Protein AF-A0A6V8P9N1-F1 (afdb_monomer_lite)

Foldseek 3Di:
DDPPPPPPPPPPDDPVVVVVLVVLVVPQDQADKDFLVRLCVSLVHPSVVSVVCVVVVVFDWDDDPPTIIHGSNRSVVSSVVVVVVVVVVVVVVVVVVVVVVVVVVVVVVVVVVVVVVVVVVVCVVVVNDDDDPPVRVVVVVVVVVVVVVVVVD

Secondary structure (DSSP, 8-state):
-------------HHHHHHHHHHHHHH--TT-EE-HHHHHHHHT--HHHHHHHHHTT-S--EEETTEEEEEHHHHHHHHHHHHHHHHHHHHHHHHHHHHHHHHHHHHHHHHHHHHHHHHHHHHHHTTTPPPPPHHHHHHHHHHHHHHHHHTT-

Sequence (153 aa):
MFIAFNCNLWYCSNEEEVQMSKIIAHEINPNAYYTTEEAAELLKIPVRTFQLMIARKEVKGVKMGRRWRFLGWDLLDLAGRNKRKRRATLEAWTDRAKQKQETDKSLRASIVERCREIQAAILAERSGRLLPDSGELLNQLREGRDDELSNMH

InterPro domains:
  IPR010093 SinI-like, DNA-binding domain [TIGR01764] (33-70)
  IPR041657 Helix-turn-helix domain, group 17 [PF12728] (33-79)

pLDDT: mean 80.51, std 18.02, range [33.56, 96.62]

Radius of gyration: 34.98 Å; chains: 1; bounding box: 78×40×88 Å

Organism: NCBI:txid2754717

Structure (mmCIF, N/CA/C/O backbone):
data_AF-A0A6V8P9N1-F1
#
_entry.id   AF-A0A6V8P9N1-F1
#
loop_
_atom_site.group_PDB
_atom_site.id
_atom_site.type_symbol
_atom_site.label_atom_id
_atom_site.label_alt_id
_atom_site.label_comp_id
_atom_site.label_asym_id
_atom_site.label_entity_id
_atom_site.label_seq_id
_atom_site.pdbx_PDB_ins_code
_atom_site.Cartn_x
_atom_site.Cartn_y
_atom_site.Cartn_z
_atom_site.occupancy
_atom_site.B_iso_or_equiv
_atom_site.auth_seq_id
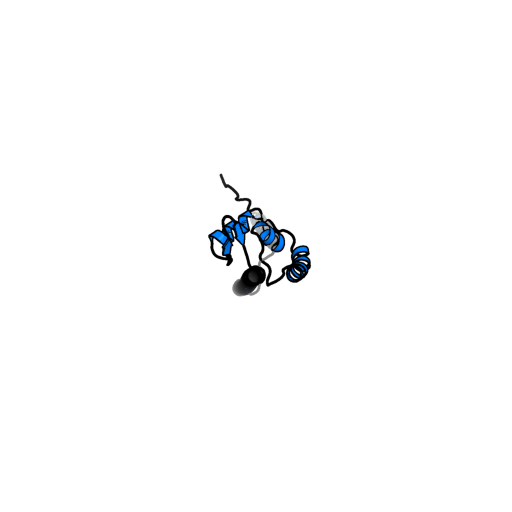_atom_site.auth_comp_id
_atom_site.auth_asym_id
_atom_site.auth_atom_id
_atom_site.pdbx_PDB_model_num
ATOM 1 N N . MET A 1 1 ? 18.494 27.268 -6.455 1.00 36.50 1 MET A N 1
ATOM 2 C CA . MET A 1 1 ? 18.239 26.846 -5.061 1.00 36.50 1 MET A CA 1
ATOM 3 C C . MET A 1 1 ? 17.167 25.760 -5.100 1.00 36.50 1 MET A C 1
ATOM 5 O O . MET A 1 1 ? 15.987 26.072 -5.113 1.00 36.50 1 MET A O 1
ATOM 9 N N . PHE A 1 2 ? 17.571 24.498 -5.275 1.00 33.56 2 PHE A N 1
ATOM 10 C CA . PHE A 1 2 ? 16.651 23.359 -5.359 1.00 33.56 2 PHE A CA 1
ATOM 11 C C . PHE A 1 2 ? 16.510 22.748 -3.966 1.00 33.56 2 PHE A C 1
ATOM 13 O O . PHE A 1 2 ? 17.460 22.171 -3.443 1.00 33.56 2 PHE A O 1
ATOM 20 N N . ILE A 1 3 ? 15.337 22.903 -3.356 1.00 37.41 3 ILE A N 1
ATOM 21 C CA . ILE A 1 3 ? 14.994 22.197 -2.123 1.00 37.41 3 ILE A CA 1
ATOM 22 C C . ILE A 1 3 ? 14.614 20.776 -2.534 1.00 37.41 3 ILE A C 1
ATOM 24 O O . ILE A 1 3 ? 13.498 20.516 -2.982 1.00 37.41 3 ILE A O 1
ATOM 28 N N . ALA A 1 4 ? 15.576 19.862 -2.422 1.00 35.47 4 ALA A N 1
ATOM 29 C CA . ALA A 1 4 ? 15.306 18.437 -2.435 1.00 35.47 4 ALA A CA 1
ATOM 30 C C . ALA A 1 4 ? 14.462 18.113 -1.195 1.00 35.47 4 ALA A C 1
ATOM 32 O O . ALA A 1 4 ? 14.963 18.093 -0.070 1.00 35.47 4 ALA A O 1
ATOM 33 N N . PHE A 1 5 ? 13.161 17.897 -1.398 1.00 36.91 5 PHE A N 1
ATOM 34 C CA . PHE A 1 5 ? 12.302 17.265 -0.406 1.00 36.91 5 PHE A CA 1
ATOM 35 C C . PHE A 1 5 ? 12.796 15.832 -0.223 1.00 36.91 5 PHE A C 1
ATOM 37 O O . PHE A 1 5 ? 12.444 14.924 -0.975 1.00 36.91 5 PHE A O 1
ATOM 44 N N . ASN A 1 6 ? 13.660 15.662 0.774 1.00 35.12 6 ASN A N 1
ATOM 45 C CA . ASN A 1 6 ? 14.079 14.377 1.297 1.00 35.12 6 ASN A CA 1
ATOM 46 C C . ASN A 1 6 ? 12.841 13.745 1.947 1.00 35.12 6 ASN A C 1
ATOM 48 O O . ASN A 1 6 ? 12.522 13.969 3.115 1.00 35.12 6 ASN A O 1
ATOM 52 N N . CYS A 1 7 ? 12.052 13.064 1.120 1.00 34.31 7 CYS A N 1
ATOM 53 C CA . CYS A 1 7 ? 10.911 12.292 1.555 1.00 34.31 7 CYS A CA 1
ATOM 54 C C . CYS A 1 7 ? 11.485 11.127 2.357 1.00 34.31 7 CYS A C 1
ATOM 56 O O . CYS A 1 7 ? 12.023 10.183 1.780 1.00 34.31 7 CYS A O 1
ATOM 58 N N . ASN A 1 8 ? 11.433 11.247 3.686 1.00 34.12 8 ASN A N 1
ATOM 59 C CA . ASN A 1 8 ? 11.725 10.167 4.616 1.00 34.12 8 ASN A CA 1
ATOM 60 C C . ASN A 1 8 ? 10.764 9.016 4.327 1.00 34.12 8 ASN A C 1
ATOM 62 O O . ASN A 1 8 ? 9.657 8.921 4.858 1.00 34.12 8 ASN A O 1
ATOM 66 N N . LEU A 1 9 ? 11.237 8.159 3.434 1.00 38.53 9 LEU A N 1
ATOM 67 C CA . LEU A 1 9 ? 10.789 6.819 3.162 1.00 38.53 9 LEU A CA 1
ATOM 68 C C . LEU A 1 9 ? 11.044 6.017 4.445 1.00 38.53 9 LEU A C 1
ATOM 70 O O . LEU A 1 9 ? 12.067 5.358 4.605 1.00 38.53 9 LEU A O 1
ATOM 74 N N . TRP A 1 10 ? 10.132 6.134 5.407 1.00 38.50 10 TRP A N 1
ATOM 75 C CA . TRP A 1 10 ? 10.069 5.264 6.577 1.00 38.50 10 TRP A CA 1
ATOM 76 C C . TRP A 1 10 ? 9.583 3.884 6.103 1.00 38.50 10 TRP A C 1
ATOM 78 O O . TRP A 1 10 ? 8.430 3.498 6.279 1.00 38.50 10 TRP A O 1
ATOM 88 N N . TYR A 1 11 ? 10.469 3.163 5.411 1.00 42.50 11 TYR A N 1
ATOM 89 C CA . TYR A 1 11 ? 10.403 1.714 5.274 1.00 42.50 11 TYR A CA 1
ATOM 90 C C . TYR A 1 11 ? 10.745 1.133 6.650 1.00 42.50 11 TYR A C 1
ATOM 92 O O . TYR A 1 11 ? 11.904 0.874 6.960 1.00 42.50 11 TYR A O 1
ATOM 100 N N . CYS A 1 12 ? 9.736 0.967 7.504 1.00 38.00 12 CYS A N 1
ATOM 101 C CA . CYS A 1 12 ? 9.829 -0.014 8.577 1.00 38.00 12 CYS A CA 1
ATOM 102 C C . CYS A 1 12 ? 9.615 -1.398 7.954 1.00 38.00 12 CYS A C 1
ATOM 104 O O . CYS A 1 12 ? 8.623 -1.644 7.271 1.00 38.00 12 CYS A O 1
ATOM 106 N N . SER A 1 13 ? 10.612 -2.253 8.139 1.00 43.72 13 SER A N 1
ATOM 107 C CA . SER A 1 13 ? 10.776 -3.605 7.614 1.00 43.72 13 SER A CA 1
ATOM 108 C C . SER A 1 13 ? 9.518 -4.485 7.708 1.00 43.72 13 SER A C 1
ATOM 110 O O . SER A 1 13 ? 8.899 -4.617 8.760 1.00 43.72 13 SER A O 1
ATOM 112 N N . ASN A 1 14 ? 9.174 -5.130 6.588 1.00 57.47 14 ASN A N 1
ATOM 113 C CA . ASN A 1 14 ? 7.922 -5.864 6.353 1.00 57.47 14 ASN A CA 1
ATOM 114 C C . ASN A 1 14 ? 7.820 -7.260 7.008 1.00 57.47 14 ASN A C 1
ATOM 116 O O . ASN A 1 14 ? 6.753 -7.868 6.942 1.00 57.47 14 ASN A O 1
ATOM 120 N N . GLU A 1 15 ? 8.874 -7.809 7.612 1.00 49.50 15 GLU A N 1
ATOM 121 C CA . GLU A 1 15 ? 8.851 -9.213 8.071 1.00 49.50 15 GLU A CA 1
ATOM 122 C C . GLU A 1 15 ? 8.306 -9.384 9.499 1.00 49.50 15 GLU A C 1
ATOM 124 O O . GLU A 1 15 ? 7.614 -10.364 9.783 1.00 49.50 15 GLU A O 1
ATOM 129 N N . GLU A 1 16 ? 8.484 -8.390 10.372 1.00 48.91 16 GLU A N 1
ATOM 130 C CA . GLU A 1 16 ? 7.944 -8.424 11.738 1.00 48.91 16 GLU A CA 1
ATOM 131 C C . GLU A 1 16 ? 6.437 -8.079 11.794 1.00 48.91 16 GLU A C 1
ATOM 133 O O . GLU A 1 16 ? 5.703 -8.601 12.637 1.00 48.91 16 GLU A O 1
ATOM 138 N N . GLU A 1 17 ? 5.913 -7.284 10.847 1.00 51.00 17 GLU A N 1
ATOM 139 C CA . GLU A 1 17 ? 4.480 -6.931 10.790 1.00 51.00 17 GLU A CA 1
ATOM 140 C C . GLU A 1 17 ? 3.572 -8.149 10.527 1.00 51.00 17 GLU A C 1
ATOM 142 O O . GLU A 1 17 ? 2.456 -8.230 11.055 1.00 51.00 17 GLU A O 1
ATOM 147 N N . VAL A 1 18 ? 4.032 -9.119 9.727 1.00 52.47 18 VAL A N 1
ATOM 148 C CA . VAL A 1 18 ? 3.215 -10.276 9.322 1.00 52.47 18 VAL A CA 1
ATOM 149 C C . VAL A 1 18 ? 3.009 -11.239 10.493 1.00 52.47 18 VAL A C 1
ATOM 151 O O . VAL A 1 18 ? 1.873 -11.663 10.735 1.00 52.47 18 VAL A O 1
ATOM 154 N N . GLN A 1 19 ? 4.067 -11.511 11.264 1.00 45.84 19 GLN A N 1
ATOM 155 C CA . GLN A 1 19 ? 4.030 -12.350 12.469 1.00 45.84 19 GLN A CA 1
ATOM 156 C C . GLN A 1 19 ? 3.199 -11.691 13.585 1.00 45.84 19 GLN A C 1
ATOM 158 O O . GLN A 1 19 ? 2.309 -12.328 14.154 1.00 45.84 19 GLN A O 1
ATOM 163 N N . MET A 1 20 ? 3.366 -10.384 13.825 1.00 43.16 20 MET A N 1
ATOM 164 C CA . MET A 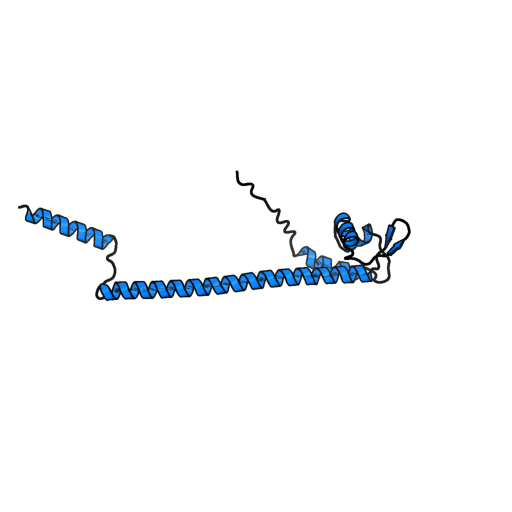1 20 ? 2.579 -9.670 14.839 1.00 43.16 20 MET A CA 1
ATOM 165 C C . MET A 1 20 ? 1.087 -9.549 14.494 1.00 43.16 20 MET A C 1
ATOM 167 O O . MET A 1 20 ? 0.252 -9.562 15.396 1.00 43.16 20 MET A O 1
ATOM 171 N N . SER A 1 21 ? 0.715 -9.471 13.212 1.00 47.03 21 SER A N 1
ATOM 172 C CA . SER A 1 21 ? -0.695 -9.345 12.808 1.00 47.03 21 SER A CA 1
ATOM 173 C C . SER A 1 21 ? -1.545 -10.592 13.078 1.00 47.03 21 SER A C 1
ATOM 175 O O . SER A 1 21 ? -2.775 -10.496 13.109 1.00 47.03 21 SER A O 1
ATOM 177 N N . LYS A 1 22 ? -0.899 -11.751 13.260 1.00 47.00 22 LYS A N 1
ATOM 178 C CA . LYS A 1 22 ? -1.551 -13.019 13.609 1.00 47.00 22 LYS A CA 1
ATOM 179 C C . LYS A 1 22 ? -1.831 -13.113 15.114 1.00 47.00 22 LYS A C 1
ATOM 181 O O . LYS A 1 22 ? -2.833 -13.705 15.498 1.00 47.00 22 LYS A O 1
ATOM 186 N N . ILE A 1 23 ? -0.998 -12.463 15.930 1.00 49.84 23 ILE A N 1
ATOM 187 C CA . ILE A 1 23 ? -1.118 -12.407 17.396 1.00 49.84 23 ILE A CA 1
ATOM 188 C C . ILE A 1 23 ? -2.227 -11.419 17.814 1.00 49.84 23 ILE A C 1
ATOM 190 O O . ILE A 1 23 ? -3.070 -11.761 18.634 1.00 49.84 23 ILE A O 1
ATOM 194 N N . ILE A 1 24 ? -2.326 -10.252 17.159 1.00 53.06 24 ILE A N 1
ATOM 195 C CA . ILE A 1 24 ? -3.301 -9.188 17.501 1.00 53.06 24 ILE A CA 1
ATOM 196 C C . ILE A 1 24 ? -4.765 -9.657 17.395 1.00 53.06 24 ILE A C 1
ATOM 198 O O . ILE A 1 24 ? -5.614 -9.253 18.186 1.00 53.06 24 ILE A O 1
ATOM 202 N N . ALA A 1 25 ? -5.085 -10.527 16.433 1.00 53.25 25 ALA A N 1
ATOM 203 C CA . ALA A 1 25 ? -6.454 -11.015 16.250 1.00 53.25 25 ALA A CA 1
ATOM 204 C C . ALA A 1 25 ? -6.908 -11.998 17.346 1.00 53.25 25 ALA A C 1
ATOM 206 O O . ALA A 1 25 ? -8.108 -12.196 17.501 1.00 53.25 25 ALA A O 1
ATOM 207 N N . HIS A 1 26 ? -5.977 -12.616 18.084 1.00 55.97 26 HIS A N 1
ATOM 208 C CA . HIS A 1 26 ? -6.304 -13.514 19.198 1.00 55.97 26 HIS A CA 1
ATOM 209 C C . HIS A 1 26 ? -6.508 -12.780 20.530 1.00 55.97 26 HIS A C 1
ATOM 211 O O . HIS A 1 26 ? -7.071 -13.361 21.452 1.00 55.97 26 HIS A O 1
ATOM 217 N N . GLU A 1 27 ? -6.083 -11.520 20.635 1.00 77.19 27 GLU A N 1
ATOM 218 C CA . GLU A 1 27 ? -6.083 -10.774 21.902 1.00 77.19 27 GLU A CA 1
ATOM 219 C C . GLU A 1 27 ? -7.283 -9.821 22.045 1.00 77.19 27 GLU A C 1
ATOM 221 O O . GLU A 1 27 ? -7.706 -9.494 23.155 1.00 77.19 27 GLU A O 1
ATOM 226 N N . ILE A 1 28 ? -7.887 -9.402 20.925 1.00 85.25 28 ILE A N 1
ATOM 227 C CA . ILE A 1 28 ? -9.063 -8.522 20.936 1.00 85.25 28 ILE A CA 1
ATOM 228 C C . ILE A 1 28 ? -10.328 -9.355 21.164 1.00 85.25 28 ILE A C 1
ATOM 230 O O . ILE A 1 28 ? -10.762 -10.112 20.295 1.00 85.25 28 ILE A O 1
ATOM 234 N N . ASN A 1 29 ? -10.975 -9.153 22.309 1.00 91.31 29 ASN A N 1
ATOM 235 C CA . ASN A 1 29 ? -12.288 -9.715 22.584 1.00 91.31 29 ASN A CA 1
ATOM 236 C C . ASN A 1 29 ? -13.361 -8.924 21.806 1.00 91.31 29 ASN A C 1
ATOM 238 O O . ASN A 1 29 ? -13.517 -7.721 22.038 1.00 91.31 29 ASN A O 1
ATOM 242 N N . PRO A 1 30 ? -14.134 -9.567 20.911 1.00 90.94 30 PRO A N 1
ATOM 243 C CA . PRO A 1 30 ? -15.094 -8.881 20.044 1.00 90.94 30 PRO A CA 1
ATOM 244 C C . PRO A 1 30 ? -16.182 -8.111 20.803 1.00 90.94 30 PRO A C 1
ATOM 246 O O . PRO A 1 30 ? -16.643 -7.078 20.318 1.00 90.94 30 PRO A O 1
ATOM 249 N N . ASN A 1 31 ? -16.572 -8.593 21.985 1.00 94.25 31 ASN A N 1
ATOM 250 C CA . ASN A 1 31 ? -17.694 -8.054 22.759 1.00 94.25 31 ASN A CA 1
ATOM 251 C C . ASN A 1 31 ? -17.252 -7.121 23.895 1.00 94.25 31 ASN A C 1
ATOM 253 O O . ASN A 1 31 ? -18.087 -6.644 24.663 1.00 94.25 31 ASN A O 1
ATOM 257 N N . ALA A 1 32 ? -15.950 -6.868 24.025 1.00 94.75 32 ALA A N 1
ATOM 258 C CA . ALA A 1 32 ? -15.416 -5.950 25.019 1.00 94.75 32 ALA A CA 1
ATOM 259 C C . ALA A 1 32 ? -15.362 -4.511 24.485 1.00 94.75 32 ALA A C 1
ATOM 261 O O . ALA A 1 32 ? -15.259 -4.272 23.277 1.00 94.75 32 ALA A O 1
ATOM 262 N N . TYR A 1 33 ? -15.417 -3.553 25.413 1.00 95.44 33 TYR A N 1
ATOM 263 C CA . TYR A 1 33 ? -15.243 -2.134 25.124 1.00 95.44 33 TYR A CA 1
ATOM 264 C C . TYR A 1 33 ? -13.855 -1.660 25.527 1.00 95.44 33 TYR A C 1
ATOM 266 O O . TYR A 1 33 ? -13.462 -1.802 26.683 1.00 95.44 33 TYR A O 1
ATOM 274 N N . TYR A 1 34 ? -13.185 -0.993 24.597 1.00 95.44 34 TYR A N 1
ATOM 275 C CA . TYR A 1 34 ? -11.827 -0.490 24.763 1.00 95.44 34 TYR A CA 1
ATOM 276 C C . TYR A 1 34 ? -11.794 1.035 24.844 1.00 95.44 34 TYR A C 1
ATOM 278 O O . TYR A 1 34 ? -12.636 1.720 24.250 1.00 95.44 34 TYR A O 1
ATOM 286 N N . THR A 1 35 ? -10.843 1.581 25.603 1.00 96.12 35 THR A N 1
ATOM 287 C CA . THR A 1 35 ? -10.514 3.016 25.578 1.00 96.12 35 THR A CA 1
ATOM 288 C C . THR A 1 35 ? -9.805 3.408 24.280 1.00 96.12 35 THR A C 1
ATOM 290 O O . THR A 1 35 ? -9.418 2.564 23.476 1.00 96.12 35 THR A O 1
ATOM 293 N N . THR A 1 36 ? -9.634 4.713 24.061 1.00 95.25 36 THR A N 1
ATOM 294 C CA . THR A 1 36 ? -8.852 5.241 22.932 1.00 95.25 36 THR A CA 1
ATOM 295 C C . THR A 1 36 ? -7.405 4.754 22.985 1.00 95.25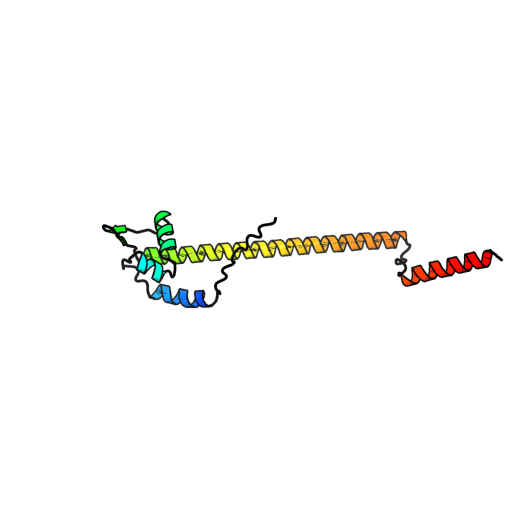 36 THR A C 1
ATOM 297 O O . THR A 1 36 ? -6.821 4.439 21.953 1.00 95.25 36 THR A O 1
ATOM 300 N N . GLU A 1 37 ? -6.835 4.713 24.187 1.00 93.06 37 GLU A N 1
ATOM 301 C CA . GLU A 1 37 ? -5.457 4.324 24.454 1.00 93.06 37 GLU A CA 1
ATOM 302 C C . GLU A 1 37 ? -5.267 2.820 24.224 1.00 93.06 37 GLU A C 1
ATOM 304 O O . GLU A 1 37 ? -4.408 2.434 23.436 1.00 93.06 37 GLU A O 1
ATOM 309 N N . GLU A 1 38 ? -6.143 1.992 24.803 1.00 92.81 38 GLU A N 1
ATOM 310 C CA . GLU A 1 38 ? -6.143 0.535 24.603 1.00 92.81 38 GLU A CA 1
ATOM 311 C C . GLU A 1 38 ? -6.352 0.171 23.129 1.00 92.81 38 GLU A C 1
ATOM 313 O O . GLU A 1 38 ? -5.641 -0.663 22.579 1.00 92.81 38 GLU A O 1
ATOM 318 N N . ALA A 1 39 ? -7.306 0.817 22.451 1.00 93.19 39 ALA A N 1
ATOM 319 C CA . ALA A 1 39 ? -7.563 0.560 21.037 1.00 93.19 39 ALA A CA 1
ATOM 320 C C . ALA A 1 39 ? -6.355 0.915 20.154 1.00 93.19 39 ALA A C 1
ATOM 322 O O . ALA A 1 39 ? -6.059 0.203 19.193 1.00 93.19 39 ALA A O 1
ATOM 323 N N . ALA A 1 40 ? -5.650 2.003 20.475 1.00 91.94 40 ALA A N 1
ATOM 324 C CA . ALA A 1 40 ? -4.442 2.408 19.766 1.00 91.94 40 ALA A CA 1
ATOM 325 C C . ALA A 1 40 ? -3.299 1.403 19.976 1.00 91.94 40 ALA A C 1
ATOM 327 O O . ALA A 1 40 ? -2.622 1.038 19.013 1.00 91.94 40 ALA A O 1
ATOM 328 N N . GLU A 1 41 ? -3.131 0.913 21.205 1.00 90.56 41 GLU A N 1
ATOM 329 C CA . GLU A 1 41 ? -2.144 -0.108 21.555 1.00 90.56 41 GLU A CA 1
ATOM 330 C C . GLU A 1 41 ? -2.427 -1.443 20.851 1.00 90.56 41 GLU A C 1
ATOM 332 O O . GLU A 1 41 ? -1.546 -1.982 20.179 1.00 90.56 41 GLU A O 1
ATOM 337 N N . LEU A 1 42 ? -3.679 -1.914 20.885 1.00 90.25 42 LEU A N 1
ATOM 338 C CA . LEU A 1 42 ? -4.115 -3.142 20.207 1.00 90.25 42 LEU A CA 1
ATOM 339 C C . LEU A 1 42 ? -3.888 -3.079 18.693 1.00 90.25 42 LEU A C 1
ATOM 341 O O . LEU A 1 42 ? -3.449 -4.049 18.077 1.00 90.25 42 LEU A O 1
ATOM 345 N N . LEU A 1 43 ? -4.157 -1.926 18.075 1.00 87.62 43 LEU A N 1
ATOM 346 C CA . LEU A 1 43 ? -3.928 -1.720 16.644 1.00 87.62 43 LEU A CA 1
ATOM 347 C C . LEU A 1 43 ? -2.466 -1.401 16.302 1.00 87.62 43 LEU A C 1
ATOM 349 O O . LEU A 1 43 ? -2.128 -1.376 15.118 1.00 87.62 43 LEU A O 1
ATOM 353 N N . LYS A 1 44 ? -1.609 -1.169 17.307 1.00 88.31 44 LYS A N 1
ATOM 354 C CA . LYS A 1 44 ? -0.212 -0.718 17.169 1.00 88.31 44 LYS A CA 1
ATOM 355 C C . LYS A 1 44 ? -0.083 0.573 16.363 1.00 88.31 44 LYS A C 1
ATOM 357 O O . LYS A 1 44 ? 0.808 0.733 15.531 1.00 88.31 44 LYS A O 1
ATOM 362 N N . ILE A 1 45 ? -1.002 1.502 16.598 1.00 89.38 45 ILE A N 1
ATOM 363 C CA . ILE A 1 45 ? -1.054 2.805 15.935 1.00 89.38 45 ILE A CA 1
ATOM 364 C C . ILE A 1 45 ? -0.833 3.892 16.995 1.00 89.38 45 ILE A C 1
ATOM 366 O O . ILE A 1 45 ? -1.344 3.772 18.106 1.00 89.38 45 ILE A O 1
ATOM 370 N N . PRO A 1 46 ? -0.136 4.999 16.683 1.00 90.38 46 PRO A N 1
ATOM 371 C CA . PRO A 1 46 ? -0.044 6.125 17.604 1.00 90.38 46 PRO A CA 1
ATOM 372 C C . PRO A 1 46 ? -1.428 6.662 17.999 1.00 90.38 46 PRO A C 1
ATOM 374 O O . PRO A 1 46 ? -2.280 6.889 17.136 1.00 90.38 46 PRO A O 1
ATOM 377 N N . VAL A 1 47 ? -1.627 6.966 19.285 1.00 91.88 47 VAL A N 1
ATOM 378 C CA . VAL A 1 47 ? -2.902 7.483 19.829 1.00 91.88 47 VAL A CA 1
ATOM 379 C C . VAL A 1 47 ? -3.418 8.689 19.036 1.00 91.88 47 VAL A C 1
ATOM 381 O O . VAL A 1 47 ? -4.600 8.767 18.712 1.00 91.88 47 VAL A O 1
ATOM 384 N N . ARG A 1 48 ? -2.523 9.604 18.641 1.00 92.38 48 ARG A N 1
ATOM 385 C CA . ARG A 1 48 ? -2.862 10.773 17.812 1.00 92.38 48 ARG A CA 1
ATOM 386 C C . ARG A 1 48 ? -3.473 10.382 16.465 1.00 92.38 48 ARG A C 1
ATOM 388 O O . ARG A 1 48 ? -4.429 11.008 16.017 1.00 92.38 48 ARG A O 1
ATOM 395 N N . THR A 1 49 ? -2.934 9.356 15.815 1.00 91.62 49 THR A N 1
ATOM 396 C CA . THR A 1 49 ? -3.464 8.852 14.544 1.00 91.62 49 THR A CA 1
ATOM 397 C C . THR A 1 49 ? -4.843 8.241 14.756 1.00 91.62 49 THR A C 1
ATOM 399 O O . THR A 1 49 ? -5.759 8.542 13.996 1.00 91.62 49 THR A O 1
ATOM 402 N N . PHE A 1 50 ? -5.036 7.475 15.830 1.00 93.19 50 PHE A N 1
ATOM 403 C CA . PHE A 1 50 ? -6.346 6.920 16.169 1.00 93.19 50 PHE A CA 1
ATOM 404 C C . PHE A 1 50 ? -7.384 8.020 16.475 1.00 93.19 50 PHE A C 1
ATOM 406 O O . PHE A 1 50 ? -8.504 7.980 15.971 1.00 93.19 50 PHE A O 1
ATOM 413 N N . GLN A 1 51 ? -6.995 9.084 17.185 1.00 93.75 51 GLN A N 1
ATOM 414 C CA . GLN A 1 51 ? -7.829 10.278 17.391 1.00 93.75 51 GLN A CA 1
ATOM 415 C C . GLN A 1 51 ? -8.227 10.964 16.078 1.00 93.75 51 GLN A C 1
ATOM 417 O O . GLN A 1 51 ? -9.379 11.373 15.921 1.00 93.75 51 GLN A O 1
ATOM 422 N N . LEU A 1 52 ? -7.313 11.055 15.108 1.00 93.62 52 LEU A N 1
ATOM 423 C CA . LEU A 1 52 ? -7.639 11.566 13.774 1.00 93.62 52 LEU A CA 1
ATOM 424 C C . LEU A 1 52 ? -8.637 10.659 13.045 1.00 93.62 52 LEU A C 1
ATOM 426 O O . LEU A 1 52 ? -9.533 11.167 12.376 1.00 93.62 52 LEU A O 1
ATOM 430 N N . MET A 1 53 ? -8.528 9.337 13.191 1.00 92.56 53 MET A N 1
ATOM 431 C CA . MET A 1 53 ? -9.489 8.393 12.607 1.00 92.56 53 MET A CA 1
ATOM 432 C C . MET A 1 53 ? -10.887 8.545 13.220 1.00 92.56 53 MET A C 1
ATOM 434 O O . MET A 1 53 ? -11.882 8.503 12.495 1.00 92.56 53 MET A O 1
ATOM 438 N N . ILE A 1 54 ? -10.968 8.799 14.532 1.00 94.06 54 ILE A N 1
ATOM 439 C CA . ILE A 1 54 ? -12.225 9.136 15.218 1.00 94.06 54 ILE A CA 1
ATOM 440 C C . ILE A 1 54 ? -12.801 10.441 14.653 1.00 94.06 54 ILE A C 1
ATOM 442 O O . ILE A 1 54 ? -13.975 10.490 14.291 1.00 94.06 54 ILE A O 1
ATOM 446 N N . ALA A 1 55 ? -11.977 11.485 14.506 1.00 92.81 55 ALA A N 1
ATOM 447 C CA . ALA A 1 55 ? -12.403 12.769 13.941 1.00 92.81 55 ALA A CA 1
ATOM 448 C C . ALA A 1 55 ? -12.906 12.639 12.490 1.00 92.81 55 ALA A C 1
ATOM 450 O O . ALA A 1 55 ? -13.874 13.291 12.102 1.00 92.81 55 ALA A O 1
ATOM 451 N N . ARG A 1 56 ? -12.289 11.748 11.705 1.00 93.44 56 ARG A N 1
ATOM 452 C CA . ARG A 1 56 ? -12.691 11.407 10.330 1.00 93.44 56 ARG A CA 1
ATOM 453 C C . ARG A 1 56 ? -13.890 10.459 10.247 1.00 93.44 56 ARG A C 1
ATOM 455 O O . ARG A 1 56 ? -14.348 10.181 9.144 1.00 93.44 56 ARG A O 1
ATOM 462 N N . LYS A 1 57 ? -14.408 9.977 11.382 1.00 92.75 57 LYS A N 1
ATOM 463 C CA . LYS A 1 57 ? -15.509 9.000 11.469 1.00 92.75 57 LYS A CA 1
ATOM 464 C C . LYS A 1 57 ? -15.208 7.669 10.761 1.00 92.75 57 LYS A C 1
ATOM 466 O O . LYS A 1 57 ? -16.118 6.994 10.289 1.00 92.75 57 LYS A O 1
ATOM 471 N N . GLU A 1 58 ? -13.937 7.271 10.693 1.00 90.75 58 GLU A N 1
ATOM 472 C CA . GLU A 1 58 ? -13.534 5.986 10.098 1.00 90.75 58 GLU A CA 1
ATOM 473 C C . GLU A 1 58 ? -13.817 4.797 11.034 1.00 90.75 58 GLU A C 1
ATOM 475 O O . GLU A 1 58 ? -14.012 3.663 10.576 1.00 90.75 58 GLU A O 1
ATOM 480 N N . VAL A 1 59 ? -13.872 5.078 12.341 1.00 92.56 59 VAL A N 1
ATOM 481 C CA . VAL A 1 59 ? -14.107 4.123 13.429 1.00 92.56 59 VAL A CA 1
ATOM 482 C C . VAL A 1 59 ? -15.441 4.431 14.097 1.00 92.56 59 VAL A C 1
ATOM 484 O O . VAL A 1 59 ? -15.734 5.587 14.409 1.00 92.56 59 VAL A O 1
ATOM 487 N N . LYS A 1 60 ? -16.247 3.394 14.335 1.00 92.44 60 LYS A N 1
ATOM 488 C CA . LYS A 1 60 ? -17.481 3.510 15.113 1.00 92.44 60 LYS A CA 1
ATOM 489 C C . LYS A 1 60 ? -17.136 3.424 16.595 1.00 92.44 60 LYS A C 1
ATOM 491 O O . LYS A 1 60 ? -16.443 2.510 17.025 1.00 92.44 60 LYS A O 1
ATOM 496 N N . GLY A 1 61 ? -17.594 4.401 17.366 1.00 93.75 61 GLY A N 1
ATOM 497 C CA . GLY A 1 61 ? -17.389 4.449 18.807 1.00 93.75 61 GLY A CA 1
ATOM 498 C C . GLY A 1 61 ? -18.562 5.124 19.494 1.00 93.75 61 GLY A C 1
ATOM 499 O O . GLY A 1 61 ? -19.285 5.915 18.887 1.00 93.75 61 GLY A O 1
ATOM 500 N N . VAL A 1 62 ? -18.739 4.813 20.772 1.00 95.00 62 VAL A N 1
ATOM 501 C CA . VAL A 1 62 ? -19.758 5.421 21.625 1.00 95.00 62 VAL A CA 1
ATOM 502 C C . VAL A 1 62 ? -19.062 6.342 22.614 1.00 95.00 62 VAL A C 1
ATOM 504 O O . VAL A 1 62 ? -18.104 5.959 23.289 1.00 95.00 62 VAL A O 1
ATOM 507 N N . LYS A 1 63 ? -19.544 7.580 22.718 1.00 95.50 63 LYS A N 1
ATOM 508 C CA . LYS A 1 63 ? -19.058 8.522 23.723 1.00 95.50 63 LYS A CA 1
ATOM 509 C C . LYS A 1 63 ? -19.776 8.255 25.045 1.00 95.50 63 LYS A C 1
ATOM 511 O O . LYS A 1 63 ? -20.977 8.479 25.150 1.00 95.50 63 LYS A O 1
ATOM 516 N N . MET A 1 64 ? -19.039 7.797 26.055 1.00 93.81 64 MET A N 1
ATOM 517 C CA . MET A 1 64 ? -19.547 7.569 27.409 1.00 93.81 64 MET A CA 1
ATOM 518 C C . MET A 1 64 ? -18.955 8.624 28.349 1.00 93.81 64 MET A C 1
ATOM 520 O O . MET A 1 64 ? -17.785 8.571 28.743 1.00 93.81 64 MET A O 1
ATOM 524 N N . GLY A 1 65 ? -19.759 9.640 28.665 1.00 94.94 65 GLY A N 1
ATOM 525 C CA . GLY A 1 65 ? -19.319 10.804 29.433 1.00 94.94 65 GLY A CA 1
ATOM 526 C C . GLY A 1 65 ? -18.231 11.597 28.699 1.00 94.94 65 GLY A C 1
ATOM 527 O O . GLY A 1 65 ? -18.461 12.151 27.622 1.00 94.94 65 GLY A O 1
ATOM 528 N N . ARG A 1 66 ? -17.031 11.665 29.291 1.00 93.12 66 ARG A N 1
ATOM 529 C CA . ARG A 1 66 ? -15.870 12.382 28.724 1.00 93.12 66 ARG A CA 1
ATOM 530 C C . ARG A 1 66 ? -14.949 11.501 27.878 1.00 93.12 66 ARG A C 1
ATOM 532 O O . ARG A 1 66 ? -14.041 12.031 27.247 1.00 93.12 66 ARG A O 1
ATOM 539 N N . ARG A 1 67 ? -15.152 10.182 27.876 1.00 94.81 67 ARG A N 1
ATOM 540 C CA . ARG A 1 67 ? -14.265 9.223 27.206 1.00 94.81 67 ARG A CA 1
ATOM 541 C C . ARG A 1 67 ? -14.987 8.538 26.051 1.00 94.81 67 ARG A C 1
ATOM 543 O O . ARG A 1 67 ? -16.203 8.350 26.084 1.00 94.81 67 ARG A O 1
ATOM 550 N N . TRP A 1 68 ? -14.228 8.171 25.028 1.00 96.50 68 TRP A N 1
ATOM 551 C CA . TRP A 1 68 ? -14.715 7.333 23.939 1.00 96.50 68 TRP A CA 1
ATOM 552 C C . TRP A 1 68 ? -14.500 5.859 24.269 1.00 96.50 68 TRP A C 1
ATOM 554 O O . TRP A 1 68 ? -13.521 5.505 24.929 1.00 96.50 68 TRP A O 1
ATOM 564 N N . ARG A 1 69 ? -15.439 5.021 23.829 1.00 96.62 69 ARG A N 1
ATOM 565 C CA . ARG A 1 69 ? -15.385 3.566 23.951 1.00 96.62 69 ARG A CA 1
ATOM 566 C C . ARG A 1 69 ? -15.630 2.922 22.593 1.00 96.62 69 ARG A C 1
ATOM 568 O O . ARG A 1 69 ? -16.519 3.353 21.856 1.00 96.62 69 ARG A O 1
ATOM 575 N N . PHE A 1 70 ? -14.856 1.889 22.289 1.00 96.38 70 PHE A N 1
ATOM 576 C CA . PHE A 1 70 ? -14.872 1.198 21.000 1.00 96.38 70 PHE A CA 1
ATOM 577 C C . PHE A 1 70 ? -15.153 -0.280 21.210 1.00 96.38 70 PHE A C 1
ATOM 579 O O . PHE A 1 70 ? -14.563 -0.889 22.099 1.00 96.38 70 PHE A O 1
ATOM 586 N N . LEU A 1 71 ? -16.057 -0.843 20.412 1.00 95.69 71 LEU A N 1
ATOM 587 C CA . LEU A 1 71 ? -16.353 -2.269 20.454 1.00 95.69 71 LEU A CA 1
ATOM 588 C C . LEU A 1 71 ? -15.219 -3.040 19.767 1.00 95.69 71 LEU A C 1
ATOM 590 O O . LEU A 1 71 ? -14.771 -2.642 18.689 1.00 95.69 71 LEU A O 1
ATOM 594 N N . GLY A 1 72 ? -14.778 -4.155 20.351 1.00 93.44 72 GLY A N 1
ATOM 595 C CA . GLY A 1 72 ? -13.731 -4.996 19.761 1.00 93.44 72 GLY A CA 1
ATOM 596 C C . GLY A 1 72 ? -14.037 -5.419 18.319 1.00 93.44 72 GLY A C 1
ATOM 597 O O . GLY A 1 72 ? -13.148 -5.402 17.469 1.00 93.44 72 GLY A O 1
ATOM 598 N N . TRP A 1 73 ? -15.307 -5.700 18.009 1.00 92.69 73 TRP A N 1
ATOM 599 C CA . TRP A 1 73 ? -15.757 -6.013 16.648 1.00 92.69 73 TRP A CA 1
ATOM 600 C C . TRP A 1 73 ? -15.432 -4.909 15.630 1.00 92.69 73 TRP A C 1
ATOM 602 O O . TRP A 1 73 ? -14.947 -5.193 14.534 1.00 92.69 73 TRP A O 1
ATOM 612 N N . ASP A 1 74 ? -15.646 -3.643 15.997 1.00 92.56 74 ASP A N 1
ATOM 613 C CA . ASP A 1 74 ? -15.358 -2.504 15.120 1.00 92.56 74 ASP A CA 1
ATOM 614 C C . ASP A 1 74 ? -13.845 -2.327 14.907 1.00 92.56 74 ASP A C 1
ATOM 616 O O . ASP A 1 74 ? -13.411 -1.951 13.815 1.00 92.56 74 ASP A O 1
ATOM 620 N N . LEU A 1 75 ? -13.031 -2.632 15.925 1.00 91.88 75 LEU A N 1
ATOM 621 C CA . LEU A 1 75 ? -11.568 -2.605 15.825 1.00 91.88 75 LEU A CA 1
ATOM 622 C C . LEU A 1 75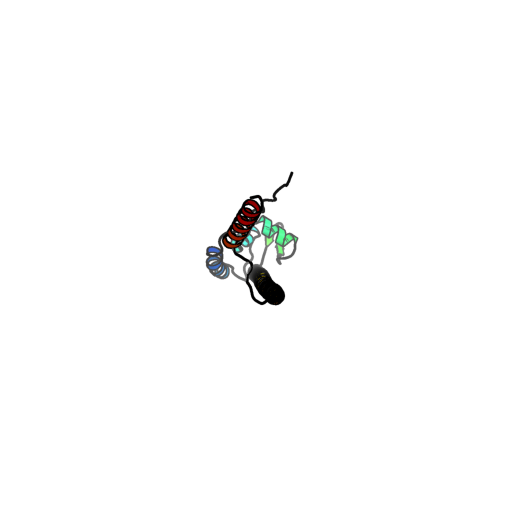 ? -11.041 -3.716 14.906 1.00 91.88 75 LEU A C 1
ATOM 624 O O . LEU A 1 75 ? -10.160 -3.465 14.081 1.00 91.88 75 LEU A O 1
ATOM 628 N N . LEU A 1 76 ? -11.608 -4.922 14.997 1.00 90.25 76 LEU A N 1
ATOM 629 C CA . LEU A 1 76 ? -11.275 -6.044 14.114 1.00 90.25 76 LEU A CA 1
ATOM 630 C C . LEU A 1 76 ? -11.638 -5.742 12.656 1.00 90.25 76 LEU A C 1
ATOM 632 O O . LEU A 1 76 ? -10.831 -5.971 11.750 1.00 90.25 76 LEU A O 1
ATOM 636 N N . ASP A 1 77 ? -12.823 -5.175 12.424 1.00 89.69 77 ASP A N 1
ATOM 637 C CA . ASP A 1 77 ? -13.249 -4.750 11.091 1.00 89.69 77 ASP A CA 1
ATOM 638 C C . ASP A 1 77 ? -12.323 -3.662 10.519 1.00 89.69 77 ASP A C 1
ATOM 640 O O . ASP A 1 77 ? -11.891 -3.734 9.364 1.00 89.69 77 ASP A O 1
ATOM 644 N N . LEU A 1 78 ? -11.937 -2.683 11.339 1.00 88.50 78 LEU A N 1
ATOM 645 C CA . LEU A 1 78 ? -10.992 -1.640 10.947 1.00 88.50 78 LEU A CA 1
ATOM 646 C C . LEU A 1 78 ? -9.623 -2.215 10.555 1.00 88.50 78 LEU A C 1
ATOM 648 O O . LEU A 1 78 ? -9.066 -1.850 9.513 1.00 88.50 78 LEU A O 1
ATOM 652 N N . ALA A 1 79 ? -9.097 -3.144 11.357 1.00 86.31 79 ALA A N 1
ATOM 653 C CA . ALA A 1 79 ? -7.847 -3.837 11.063 1.00 86.31 79 ALA A CA 1
ATOM 654 C C . ALA A 1 79 ? -7.935 -4.606 9.732 1.00 86.31 79 ALA A C 1
ATOM 656 O O . ALA A 1 79 ? -7.012 -4.551 8.912 1.00 86.31 79 ALA A O 1
ATOM 657 N N . GLY A 1 80 ? -9.068 -5.262 9.465 1.00 82.44 80 GLY A N 1
ATOM 658 C CA . GLY A 1 80 ? -9.342 -5.930 8.193 1.00 82.44 80 GLY A CA 1
ATOM 659 C C . GLY A 1 80 ? -9.389 -4.968 7.000 1.00 82.44 80 GLY A C 1
ATOM 660 O O . GLY A 1 80 ? -8.776 -5.233 5.960 1.00 82.44 80 GLY A O 1
ATOM 661 N N . ARG A 1 81 ? -10.065 -3.821 7.144 1.00 79.94 81 ARG A N 1
ATOM 662 C CA . ARG A 1 81 ? -10.166 -2.786 6.098 1.00 79.94 81 ARG A CA 1
ATOM 663 C C . ARG A 1 81 ? -8.801 -2.218 5.709 1.00 79.94 81 ARG A C 1
ATOM 665 O O . ARG A 1 81 ? -8.520 -2.073 4.517 1.00 79.94 81 ARG A O 1
ATOM 672 N N . ASN A 1 82 ? -7.932 -1.957 6.683 1.00 76.88 82 ASN A N 1
ATOM 673 C CA . ASN A 1 82 ? -6.586 -1.443 6.420 1.00 76.88 82 ASN A CA 1
ATOM 674 C C . ASN A 1 82 ? -5.718 -2.438 5.636 1.00 76.88 82 ASN A C 1
ATOM 676 O O . ASN A 1 82 ? -5.022 -2.032 4.701 1.00 76.88 82 ASN A O 1
ATOM 680 N N . LYS A 1 83 ? -5.814 -3.743 5.932 1.00 72.69 83 LYS A N 1
ATOM 681 C CA . LYS A 1 83 ? -5.101 -4.787 5.173 1.00 72.69 83 LYS A CA 1
ATOM 682 C C . LYS A 1 83 ? -5.518 -4.809 3.699 1.00 72.69 83 LYS A C 1
ATOM 684 O O . LYS A 1 83 ? -4.660 -4.858 2.820 1.00 72.69 83 LYS A O 1
ATOM 689 N N . ARG A 1 84 ? -6.824 -4.712 3.418 1.00 75.44 84 ARG A N 1
ATOM 690 C CA . ARG A 1 84 ? -7.348 -4.693 2.038 1.00 75.44 84 ARG A CA 1
ATOM 691 C C . ARG A 1 84 ? -6.854 -3.480 1.253 1.00 75.44 84 ARG A C 1
ATOM 693 O O . ARG A 1 84 ? -6.405 -3.642 0.124 1.00 75.44 84 ARG A O 1
ATOM 700 N N . LYS A 1 85 ? -6.878 -2.286 1.861 1.00 74.81 85 LYS A N 1
ATOM 701 C CA . LYS A 1 85 ? -6.372 -1.058 1.222 1.00 74.81 85 LYS A CA 1
ATOM 702 C C . LYS A 1 85 ? -4.888 -1.168 0.867 1.00 74.81 85 LYS A C 1
ATOM 704 O O . LYS A 1 85 ? -4.530 -0.882 -0.270 1.00 74.81 85 LYS A O 1
ATOM 709 N N . ARG A 1 86 ? -4.044 -1.628 1.802 1.00 73.06 86 ARG A N 1
ATOM 710 C CA . ARG A 1 86 ? -2.600 -1.822 1.560 1.00 73.06 86 ARG A CA 1
ATOM 711 C C . ARG A 1 86 ? -2.343 -2.802 0.414 1.00 73.06 86 ARG A C 1
ATOM 713 O O . ARG A 1 86 ? -1.535 -2.519 -0.468 1.00 73.06 86 ARG A O 1
ATOM 720 N N . ARG A 1 87 ? -3.060 -3.928 0.403 1.00 73.19 87 ARG A N 1
ATOM 721 C CA . ARG A 1 87 ? -2.947 -4.930 -0.661 1.00 73.19 87 ARG A CA 1
ATOM 722 C C . ARG A 1 87 ? -3.327 -4.352 -2.024 1.00 73.19 87 ARG A C 1
ATOM 724 O O . ARG A 1 87 ? -2.539 -4.469 -2.951 1.00 73.19 87 ARG A O 1
ATOM 731 N N . ALA A 1 88 ? -4.456 -3.650 -2.110 1.00 76.69 88 ALA A N 1
ATOM 732 C CA . ALA A 1 88 ? -4.894 -3.011 -3.348 1.00 76.69 88 ALA A CA 1
ATOM 733 C C . ALA A 1 88 ? -3.878 -1.975 -3.859 1.00 76.69 88 ALA A C 1
ATOM 735 O O . ALA A 1 88 ? -3.597 -1.917 -5.053 1.00 76.69 88 ALA A O 1
ATOM 736 N N . THR A 1 89 ? -3.276 -1.180 -2.964 1.00 80.00 89 THR A N 1
ATOM 737 C CA . THR A 1 89 ? -2.218 -0.241 -3.364 1.00 80.00 89 THR A CA 1
ATOM 738 C C . THR A 1 89 ? -0.965 -0.956 -3.856 1.00 80.00 89 THR A C 1
ATOM 740 O O . THR A 1 89 ? -0.376 -0.519 -4.840 1.00 80.00 89 THR A O 1
ATOM 743 N N . LEU A 1 90 ? -0.567 -2.059 -3.213 1.00 79.12 90 LEU A N 1
ATOM 744 C CA . LEU A 1 90 ? 0.602 -2.835 -3.623 1.00 79.12 90 LEU A CA 1
ATOM 745 C C . LEU A 1 90 ? 0.379 -3.472 -4.999 1.00 79.12 90 LEU A C 1
ATOM 747 O O . LEU A 1 90 ? 1.226 -3.336 -5.876 1.00 79.12 90 LEU A O 1
ATOM 751 N N . GLU A 1 91 ? -0.782 -4.095 -5.203 1.00 83.44 91 GLU A N 1
ATOM 752 C CA . GLU A 1 91 ? -1.183 -4.690 -6.481 1.00 83.44 91 GLU A CA 1
ATOM 753 C C . GLU A 1 91 ? -1.168 -3.631 -7.597 1.00 83.44 91 GLU A C 1
ATOM 755 O O . GLU A 1 91 ? -0.472 -3.811 -8.598 1.00 83.44 91 GLU A O 1
ATOM 760 N N . ALA A 1 92 ? -1.777 -2.461 -7.371 1.00 84.88 92 ALA A N 1
ATOM 761 C CA . ALA A 1 92 ? -1.777 -1.363 -8.340 1.00 84.88 92 ALA A CA 1
ATOM 762 C C . ALA A 1 92 ? -0.364 -0.858 -8.698 1.00 84.88 92 ALA A C 1
ATOM 764 O O . ALA A 1 92 ? -0.083 -0.542 -9.857 1.00 84.88 92 ALA A O 1
ATOM 765 N N . TRP A 1 93 ? 0.548 -0.790 -7.722 1.00 88.75 93 TRP A N 1
ATOM 766 C CA . TRP A 1 93 ? 1.952 -0.449 -7.971 1.00 88.75 93 TRP A CA 1
ATOM 767 C C . TRP A 1 93 ? 2.661 -1.516 -8.810 1.00 88.75 93 TRP A C 1
ATOM 769 O O . TRP A 1 93 ? 3.392 -1.172 -9.743 1.00 88.75 93 TRP A O 1
ATOM 779 N N . THR A 1 94 ? 2.430 -2.799 -8.521 1.00 89.88 94 THR A N 1
ATOM 780 C CA . THR A 1 94 ? 3.044 -3.894 -9.284 1.00 89.88 94 THR A CA 1
ATOM 781 C C . THR A 1 94 ? 2.528 -3.968 -10.717 1.00 89.88 94 THR A C 1
ATOM 783 O O . THR A 1 94 ? 3.323 -4.172 -11.634 1.00 89.88 94 THR A O 1
ATOM 786 N N . ASP A 1 95 ? 1.236 -3.731 -10.938 1.00 90.44 95 ASP A N 1
ATOM 787 C CA . ASP A 1 95 ? 0.644 -3.735 -12.277 1.00 90.44 95 ASP A CA 1
ATOM 788 C C . ASP A 1 95 ? 1.184 -2.583 -13.122 1.00 90.44 95 ASP A C 1
ATOM 790 O O . ASP A 1 95 ? 1.565 -2.779 -14.277 1.00 90.44 95 ASP A O 1
ATOM 794 N N . ARG A 1 96 ? 1.339 -1.397 -12.522 1.00 86.69 96 ARG A N 1
ATOM 795 C CA . ARG A 1 96 ? 1.966 -0.250 -13.187 1.00 86.69 96 ARG A CA 1
ATOM 796 C C . ARG A 1 96 ? 3.423 -0.523 -13.562 1.00 86.69 96 ARG A C 1
ATOM 798 O O . ARG A 1 96 ? 3.865 -0.123 -14.638 1.00 86.69 96 ARG A O 1
ATOM 805 N N . ALA A 1 97 ? 4.168 -1.214 -12.698 1.00 88.25 97 ALA A N 1
ATOM 806 C CA . ALA A 1 97 ? 5.548 -1.602 -12.978 1.00 88.25 97 ALA A CA 1
ATOM 807 C C . ALA A 1 97 ? 5.635 -2.606 -14.140 1.00 88.25 97 ALA A C 1
ATOM 809 O O . ALA A 1 97 ? 6.474 -2.439 -15.025 1.00 88.25 97 ALA A O 1
ATOM 810 N N . LYS A 1 98 ? 4.737 -3.600 -14.179 1.00 91.50 98 LYS A N 1
ATOM 811 C CA . LYS A 1 98 ? 4.644 -4.568 -15.284 1.00 91.50 98 LYS A CA 1
ATOM 812 C C . LYS A 1 98 ? 4.280 -3.893 -16.603 1.00 91.50 98 LYS A C 1
ATOM 814 O O . LYS A 1 98 ? 4.947 -4.135 -17.602 1.00 91.50 98 LYS A O 1
ATOM 819 N N . GLN A 1 99 ? 3.281 -3.008 -16.598 1.00 88.81 99 GLN A N 1
ATOM 820 C CA . GLN A 1 99 ? 2.896 -2.241 -17.787 1.00 88.81 99 GLN A CA 1
ATOM 821 C C . GLN A 1 99 ? 4.067 -1.422 -18.325 1.00 88.81 99 GLN A C 1
ATOM 823 O O . GLN A 1 99 ? 4.346 -1.480 -19.517 1.00 88.81 99 GLN A O 1
ATOM 828 N N . LYS A 1 100 ? 4.798 -0.721 -17.449 1.00 90.88 100 LYS A N 1
ATOM 829 C CA . LYS A 1 100 ? 5.977 0.052 -17.853 1.00 90.88 100 LYS A CA 1
ATOM 830 C C . LYS A 1 100 ? 7.075 -0.832 -18.454 1.00 90.88 100 LYS A C 1
ATOM 832 O O . LYS A 1 100 ? 7.669 -0.475 -19.465 1.00 90.88 100 LYS A O 1
ATOM 837 N N . GLN A 1 101 ? 7.338 -1.993 -17.854 1.00 89.12 101 GLN A N 1
ATOM 838 C CA . GLN A 1 101 ? 8.302 -2.939 -18.418 1.00 89.12 101 GLN A CA 1
ATOM 839 C C . GLN A 1 101 ? 7.881 -3.426 -19.806 1.00 89.12 101 GLN A C 1
ATOM 841 O O . GLN A 1 101 ? 8.729 -3.543 -20.686 1.00 89.12 101 GLN A O 1
ATOM 846 N N . GLU A 1 102 ? 6.594 -3.696 -20.012 1.00 91.62 102 GLU A N 1
ATOM 847 C CA . GLU A 1 102 ? 6.081 -4.150 -21.303 1.00 91.62 102 GLU A CA 1
ATOM 848 C C . GLU A 1 102 ? 6.174 -3.051 -22.370 1.00 91.62 102 GLU A C 1
ATOM 850 O O . GLU A 1 102 ? 6.644 -3.300 -23.482 1.00 91.62 102 GLU A O 1
ATOM 855 N N . THR A 1 103 ? 5.835 -1.807 -22.017 1.00 90.56 103 THR A N 1
ATOM 856 C CA . THR A 1 103 ? 5.998 -0.664 -22.926 1.00 90.56 103 THR A CA 1
ATOM 857 C C . THR A 1 103 ? 7.462 -0.422 -23.279 1.00 90.56 103 THR A C 1
ATOM 859 O O . THR A 1 103 ? 7.774 -0.180 -24.443 1.00 90.56 103 THR A O 1
ATOM 862 N N . ASP A 1 104 ? 8.375 -0.546 -22.312 1.00 91.19 104 ASP A N 1
ATOM 863 C CA . ASP A 1 104 ? 9.811 -0.363 -22.544 1.00 91.19 104 ASP A CA 1
ATOM 864 C C . ASP A 1 104 ? 10.386 -1.476 -23.437 1.00 91.19 104 ASP A C 1
ATOM 866 O O . ASP A 1 104 ? 11.219 -1.205 -24.305 1.00 91.19 104 ASP A O 1
ATOM 870 N N . LYS A 1 105 ? 9.936 -2.729 -23.269 1.00 92.56 105 LYS A N 1
ATOM 871 C CA . LYS A 1 105 ? 10.312 -3.850 -24.151 1.00 92.56 105 LYS A CA 1
ATOM 872 C C . LYS A 1 105 ? 9.831 -3.627 -25.583 1.00 92.56 105 LYS A C 1
ATOM 874 O O . LYS A 1 105 ? 10.617 -3.806 -26.510 1.00 92.56 105 LYS A O 1
ATOM 879 N N . SER A 1 106 ? 8.580 -3.201 -25.752 1.00 93.25 106 SER A N 1
ATOM 880 C CA . SER A 1 106 ? 8.001 -2.885 -27.062 1.00 93.25 106 SER A CA 1
ATOM 881 C C . SER A 1 106 ? 8.753 -1.741 -27.753 1.00 93.25 106 SER A C 1
ATOM 883 O O . SER A 1 106 ? 9.180 -1.876 -28.902 1.00 93.25 106 SER A O 1
ATOM 885 N N . LEU A 1 107 ? 9.037 -0.653 -27.025 1.00 93.69 107 LEU A N 1
ATOM 886 C CA . LEU A 1 107 ? 9.832 0.463 -27.537 1.00 93.69 107 LEU A CA 1
ATOM 887 C C . LEU A 1 107 ? 11.224 -0.009 -27.983 1.00 93.69 107 LEU A C 1
ATOM 889 O O . LEU A 1 107 ? 11.645 0.284 -29.100 1.00 93.69 107 LEU A O 1
ATOM 893 N N . ARG A 1 108 ? 11.926 -0.785 -27.148 1.00 93.31 108 ARG A N 1
ATOM 894 C CA . ARG A 1 108 ? 13.244 -1.343 -27.493 1.00 93.31 108 ARG A CA 1
ATOM 895 C C . ARG A 1 108 ? 13.195 -2.207 -28.749 1.00 93.31 108 ARG A C 1
ATOM 897 O O . ARG A 1 108 ? 14.076 -2.064 -29.589 1.00 93.31 108 ARG A O 1
ATOM 904 N N . ALA A 1 109 ? 12.178 -3.053 -28.897 1.00 94.38 109 ALA A N 1
ATOM 905 C CA . ALA A 1 109 ? 12.005 -3.868 -30.096 1.00 94.38 109 ALA A CA 1
ATOM 906 C C . ALA A 1 109 ? 11.838 -2.993 -31.349 1.00 94.38 109 ALA A C 1
ATOM 908 O O . ALA A 1 109 ? 12.527 -3.214 -32.341 1.00 94.38 109 ALA A O 1
ATOM 909 N N . SER A 1 110 ? 11.008 -1.945 -31.275 1.00 95.69 110 SER A N 1
ATOM 910 C CA . SER A 1 110 ? 10.816 -1.011 -32.394 1.00 95.69 110 SER A CA 1
ATOM 911 C C . SER A 1 110 ? 12.093 -0.245 -32.766 1.00 95.69 110 SER A C 1
ATOM 913 O O . SER A 1 110 ? 12.385 -0.061 -33.945 1.00 95.69 110 SER A O 1
ATOM 915 N N . ILE A 1 111 ? 12.896 0.156 -31.772 1.00 95.94 111 ILE A N 1
ATOM 916 C CA . ILE A 1 111 ? 14.187 0.819 -31.994 1.00 95.94 111 ILE A CA 1
ATOM 917 C C . ILE A 1 111 ? 15.163 -0.129 -32.691 1.00 95.94 111 ILE A C 1
ATOM 919 O O . ILE A 1 111 ? 15.804 0.271 -33.658 1.00 95.94 111 ILE A O 1
ATOM 923 N N . VAL A 1 112 ? 15.263 -1.380 -32.230 1.00 96.31 112 VAL A N 1
ATOM 924 C CA . VAL A 1 112 ? 16.143 -2.388 -32.842 1.00 96.31 112 VAL A CA 1
ATOM 925 C C . VAL A 1 112 ? 15.759 -2.637 -34.297 1.00 96.31 112 VAL A C 1
ATOM 927 O O . VAL A 1 112 ? 16.644 -2.691 -35.148 1.00 96.31 112 VAL A O 1
ATOM 930 N N . GLU A 1 113 ? 14.465 -2.739 -34.596 1.00 95.81 113 GLU A N 1
ATOM 931 C CA . GLU A 1 113 ? 14.001 -2.951 -35.967 1.00 95.81 113 GLU A CA 1
ATOM 932 C C . GLU A 1 113 ? 14.327 -1.754 -36.864 1.00 95.81 113 GLU A C 1
ATOM 934 O O . GLU A 1 113 ? 14.941 -1.914 -37.916 1.00 95.81 113 GLU A O 1
ATOM 939 N N . ARG A 1 114 ? 14.077 -0.534 -36.380 1.00 96.50 114 ARG A N 1
ATOM 940 C CA . ARG A 1 114 ? 14.451 0.689 -37.099 1.00 96.50 114 ARG A CA 1
ATOM 941 C C . ARG A 1 114 ? 15.960 0.786 -37.344 1.00 96.50 114 ARG A C 1
ATOM 943 O O . ARG A 1 114 ? 16.389 1.230 -38.405 1.00 96.50 114 ARG A O 1
ATOM 950 N N . CYS A 1 115 ? 16.787 0.364 -36.386 1.00 95.31 115 CYS A N 1
ATOM 951 C CA . CYS A 1 115 ? 18.237 0.303 -36.572 1.00 95.31 115 CYS A CA 1
ATOM 952 C C . CYS A 1 115 ? 18.639 -0.704 -37.660 1.00 95.31 115 CYS A C 1
ATOM 954 O O . CYS A 1 115 ? 19.541 -0.406 -38.443 1.00 95.31 115 CYS A O 1
ATOM 956 N N . ARG A 1 116 ? 17.971 -1.863 -37.741 1.00 93.62 116 ARG A N 1
ATOM 957 C CA . ARG A 1 116 ? 18.210 -2.860 -38.799 1.00 93.62 116 ARG A CA 1
ATOM 958 C C . ARG A 1 116 ? 17.826 -2.336 -40.177 1.00 93.62 116 ARG A C 1
ATOM 960 O O . ARG A 1 116 ? 18.597 -2.520 -41.112 1.00 93.62 116 ARG A O 1
ATOM 967 N N . GLU A 1 117 ? 16.690 -1.653 -40.297 1.00 94.50 117 GLU A N 1
ATOM 968 C CA . GLU A 1 117 ? 16.257 -1.015 -41.548 1.00 94.50 117 GLU A CA 1
ATOM 969 C C . GLU A 1 117 ? 17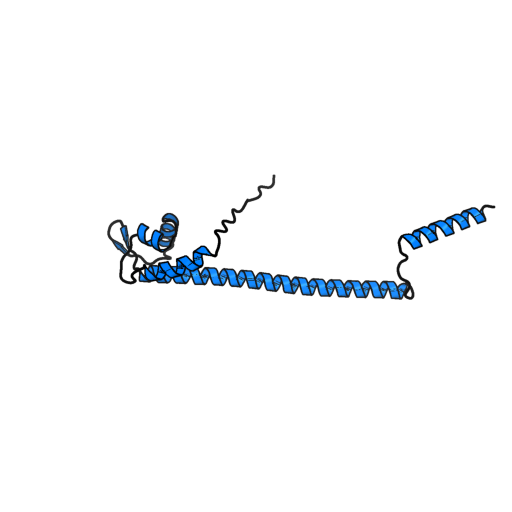.280 0.020 -42.033 1.00 94.50 117 GLU A C 1
ATOM 971 O O . GLU A 1 117 ? 17.694 -0.006 -43.192 1.00 94.50 117 GLU A O 1
ATOM 976 N N . ILE A 1 118 ? 17.748 0.888 -41.128 1.00 94.19 118 ILE A N 1
ATOM 977 C CA . ILE A 1 118 ? 18.783 1.886 -41.433 1.00 94.19 118 ILE A CA 1
ATOM 978 C C . ILE A 1 118 ? 20.079 1.198 -41.876 1.00 94.19 118 ILE A C 1
ATOM 980 O O . ILE A 1 118 ? 20.684 1.599 -42.868 1.00 94.19 118 ILE A O 1
ATOM 984 N N . GLN A 1 119 ? 20.501 0.142 -41.175 1.00 88.81 119 GLN A N 1
ATOM 985 C CA . GLN A 1 119 ? 21.700 -0.611 -41.538 1.00 88.81 119 GLN A CA 1
ATOM 986 C C . GLN A 1 119 ? 21.565 -1.267 -42.920 1.00 88.81 119 GLN A C 1
ATOM 988 O O . GLN A 1 119 ? 22.500 -1.202 -43.718 1.00 88.81 119 GLN A O 1
ATOM 993 N N . ALA A 1 120 ? 20.412 -1.866 -43.223 1.00 88.12 120 ALA A N 1
ATOM 994 C CA . ALA A 1 120 ? 20.136 -2.476 -44.519 1.00 88.12 120 ALA A CA 1
ATOM 995 C C . ALA A 1 120 ? 20.140 -1.438 -45.653 1.00 88.12 120 ALA A C 1
ATOM 997 O O . ALA A 1 120 ? 20.718 -1.700 -46.705 1.00 88.12 120 ALA A O 1
ATOM 998 N N . ALA A 1 121 ? 19.570 -0.250 -45.428 1.00 89.31 121 ALA A N 1
ATOM 999 C CA . ALA A 1 121 ? 19.592 0.847 -46.395 1.00 89.31 121 ALA A CA 1
ATOM 1000 C C . ALA A 1 121 ? 21.024 1.331 -46.687 1.00 89.31 121 ALA A C 1
ATOM 1002 O O . ALA A 1 121 ? 21.412 1.426 -47.850 1.00 89.31 121 ALA A O 1
ATOM 1003 N N . ILE A 1 122 ? 21.843 1.537 -45.647 1.00 88.56 122 ILE A N 1
ATOM 1004 C CA . ILE A 1 122 ? 23.257 1.925 -45.798 1.00 88.56 122 ILE A CA 1
ATOM 1005 C C . ILE A 1 122 ? 24.036 0.864 -46.587 1.00 88.56 122 ILE A C 1
ATOM 1007 O O . ILE A 1 122 ? 24.846 1.198 -47.452 1.00 88.56 122 ILE A O 1
ATOM 1011 N N . LEU A 1 123 ? 23.799 -0.421 -46.303 1.00 86.69 123 LEU A N 1
ATOM 1012 C CA . LEU A 1 123 ? 24.435 -1.514 -47.038 1.00 86.69 123 LEU A CA 1
ATOM 1013 C C . LEU A 1 123 ? 23.972 -1.564 -48.498 1.00 86.69 123 LEU A C 1
ATOM 1015 O O . LEU A 1 123 ? 24.804 -1.779 -49.376 1.00 86.69 123 LEU A O 1
ATOM 1019 N N . ALA A 1 124 ? 22.687 -1.336 -48.776 1.00 86.56 124 ALA A N 1
ATOM 1020 C CA . ALA A 1 124 ? 22.152 -1.320 -50.136 1.00 86.56 124 ALA A CA 1
ATOM 1021 C C . ALA A 1 124 ? 22.759 -0.184 -50.978 1.00 86.56 124 ALA A C 1
ATOM 1023 O O . ALA A 1 124 ? 23.211 -0.433 -52.095 1.00 86.56 124 ALA A O 1
ATOM 1024 N N . GLU A 1 125 ? 22.857 1.030 -50.424 1.00 86.75 125 GLU A N 1
ATOM 1025 C CA . GLU A 1 125 ? 23.511 2.175 -51.080 1.00 86.75 125 GLU A CA 1
ATOM 1026 C C . GLU A 1 125 ? 24.991 1.907 -51.387 1.00 86.75 125 GLU A C 1
ATOM 1028 O O . GLU A 1 125 ? 25.517 2.356 -52.403 1.00 86.75 125 GLU A O 1
ATOM 1033 N N . ARG A 1 126 ? 25.673 1.143 -50.527 1.00 81.31 126 ARG A N 1
ATOM 1034 C CA . ARG A 1 126 ? 27.114 0.864 -50.625 1.00 81.31 126 ARG A CA 1
ATOM 1035 C C . ARG A 1 126 ? 27.446 -0.479 -51.269 1.00 81.31 126 ARG A C 1
ATOM 1037 O O . ARG A 1 126 ? 28.555 -0.987 -51.083 1.00 81.31 126 ARG A O 1
ATOM 1044 N N . SER A 1 127 ? 26.524 -1.079 -52.029 1.00 80.69 127 SER A N 1
ATOM 1045 C CA . SER A 1 127 ? 26.716 -2.384 -52.696 1.00 80.69 127 SER A CA 1
ATOM 1046 C C . SER A 1 127 ? 27.130 -3.528 -51.748 1.00 80.69 127 SER A C 1
ATOM 1048 O O . SER A 1 127 ? 27.841 -4.452 -52.133 1.00 80.69 127 SER A O 1
ATOM 1050 N N . GLY A 1 128 ? 26.718 -3.454 -50.482 1.00 75.38 128 GLY A N 1
ATOM 1051 C CA . GLY A 1 128 ? 27.025 -4.437 -49.442 1.00 75.38 128 GLY A CA 1
ATOM 1052 C C . GLY A 1 128 ? 28.367 -4.242 -48.732 1.00 75.38 128 GLY A C 1
ATOM 1053 O O . GLY A 1 128 ? 28.697 -5.042 -47.858 1.00 75.38 128 GLY A O 1
ATOM 1054 N N . ARG A 1 129 ? 29.143 -3.195 -49.048 1.00 73.62 129 ARG A N 1
ATOM 1055 C CA . ARG A 1 129 ? 30.369 -2.888 -48.297 1.00 73.62 129 ARG A CA 1
ATOM 1056 C C . ARG A 1 129 ? 30.024 -2.214 -46.971 1.00 73.62 129 ARG A C 1
ATOM 1058 O O . ARG A 1 129 ? 29.315 -1.206 -46.938 1.00 73.62 129 ARG A O 1
ATOM 1065 N N . LEU A 1 130 ? 30.546 -2.772 -45.881 1.00 75.38 130 LEU A N 1
ATOM 1066 C CA . LEU A 1 130 ? 30.488 -2.155 -44.557 1.00 75.38 130 LEU A CA 1
ATOM 1067 C C . LEU A 1 130 ? 31.193 -0.789 -44.576 1.00 75.38 130 LEU A C 1
ATOM 1069 O O . LEU A 1 130 ? 32.028 -0.508 -45.438 1.00 75.38 130 LEU A O 1
ATOM 1073 N N . LEU A 1 131 ? 30.837 0.078 -43.626 1.00 76.38 131 LEU A N 1
ATOM 1074 C CA . LEU A 1 131 ? 31.635 1.273 -43.354 1.00 76.38 131 LEU A CA 1
ATOM 1075 C C . LEU A 1 131 ? 33.070 0.828 -43.030 1.00 76.38 131 LEU A C 1
ATOM 1077 O O . LEU A 1 131 ? 33.210 -0.084 -42.212 1.00 76.38 131 LEU A O 1
ATOM 1081 N N . PRO A 1 132 ? 34.100 1.442 -43.644 1.00 76.19 132 PRO A N 1
ATOM 1082 C CA . PRO A 1 132 ? 35.471 1.157 -43.261 1.00 76.19 132 PRO A CA 1
ATOM 1083 C C . PRO A 1 132 ? 35.631 1.438 -41.771 1.00 76.19 132 PRO A C 1
ATOM 1085 O O . PRO A 1 132 ? 35.135 2.451 -41.263 1.00 76.19 132 PRO A O 1
ATOM 1088 N N . ASP A 1 133 ? 36.296 0.524 -41.068 1.00 82.31 133 ASP A N 1
ATOM 1089 C CA . ASP A 1 133 ? 36.728 0.795 -39.701 1.00 82.31 133 ASP A CA 1
ATOM 1090 C C . ASP A 1 133 ? 37.607 2.057 -39.702 1.00 82.31 133 ASP A C 1
ATOM 1092 O O . ASP A 1 133 ? 38.270 2.391 -40.685 1.00 82.31 133 ASP A O 1
ATOM 1096 N N . SER A 1 134 ? 37.615 2.764 -38.578 1.00 76.12 134 SER A N 1
ATOM 1097 C CA . SER A 1 134 ? 38.524 3.865 -38.289 1.00 76.12 134 SER A CA 1
ATOM 1098 C C . SER A 1 134 ? 39.969 3.588 -38.733 1.00 76.12 134 SER A C 1
ATOM 1100 O O . SER A 1 134 ? 40.604 4.484 -39.288 1.00 76.12 134 SER A O 1
ATOM 1102 N N . GLY A 1 135 ? 40.469 2.355 -38.579 1.00 83.31 135 GLY A N 1
ATOM 1103 C CA . GLY A 1 135 ? 41.785 1.947 -39.077 1.00 83.31 135 GLY A CA 1
ATOM 1104 C C . GLY A 1 135 ? 41.901 1.933 -40.607 1.00 83.31 135 GLY A C 1
ATOM 1105 O O . GLY A 1 135 ? 42.854 2.488 -41.152 1.00 83.31 135 GLY A O 1
ATOM 1106 N N . GLU A 1 136 ? 40.925 1.357 -41.315 1.00 82.06 136 GLU A N 1
ATOM 1107 C CA . GLU A 1 136 ? 40.900 1.342 -42.788 1.00 82.06 136 GLU A CA 1
ATOM 1108 C C . GLU A 1 136 ? 40.791 2.755 -43.371 1.00 82.06 136 GLU A C 1
ATOM 1110 O O . GLU A 1 136 ? 41.483 3.085 -44.332 1.00 82.06 136 GLU A O 1
ATOM 1115 N N . LEU A 1 137 ? 39.975 3.614 -42.754 1.00 84.50 137 LEU A N 1
ATOM 1116 C 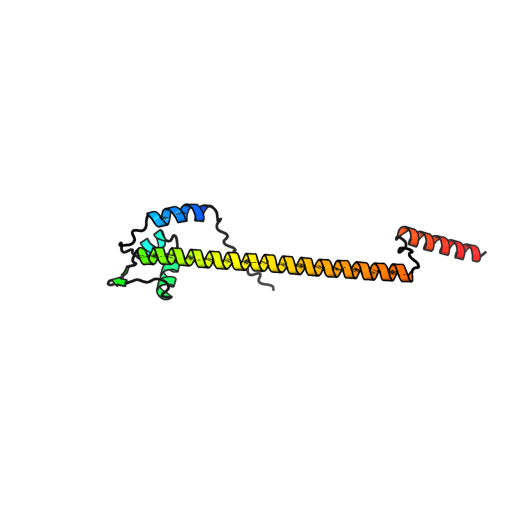CA . LEU A 1 137 ? 39.818 5.019 -43.139 1.00 84.50 137 LEU A CA 1
ATOM 1117 C C . LEU A 1 137 ? 41.138 5.790 -43.015 1.00 84.50 137 LEU A C 1
ATOM 1119 O O . LEU A 1 137 ? 41.499 6.567 -43.898 1.00 84.50 137 LEU A O 1
ATOM 1123 N N . LEU A 1 138 ? 41.883 5.559 -41.931 1.00 84.06 138 LEU A N 1
ATOM 1124 C CA . LEU A 1 138 ? 43.194 6.173 -41.730 1.00 84.06 138 LEU A CA 1
ATOM 1125 C C . LEU A 1 138 ? 44.233 5.679 -42.741 1.00 84.06 138 LEU A C 1
ATOM 1127 O O . LEU A 1 138 ? 45.065 6.479 -43.165 1.00 84.06 138 LEU A O 1
ATOM 1131 N N . ASN A 1 139 ? 44.183 4.407 -43.142 1.00 87.31 139 ASN A N 1
ATOM 1132 C CA . ASN A 1 139 ? 45.073 3.870 -44.172 1.00 87.31 139 ASN A CA 1
ATOM 1133 C C . ASN A 1 139 ? 44.766 4.472 -45.548 1.00 87.31 139 ASN A C 1
ATOM 1135 O O . ASN A 1 139 ? 45.683 4.962 -46.197 1.00 87.31 139 ASN A O 1
ATOM 1139 N N . GLN A 1 140 ? 43.490 4.574 -45.932 1.00 86.75 140 GLN A N 1
ATOM 1140 C CA . GLN A 1 140 ? 43.081 5.238 -47.181 1.00 86.75 140 GLN A CA 1
ATOM 1141 C C . GLN A 1 140 ? 43.531 6.708 -47.232 1.00 86.75 140 GLN A C 1
ATOM 1143 O O . GLN A 1 140 ? 44.013 7.185 -48.255 1.00 86.75 140 GLN A O 1
ATOM 1148 N N . LEU A 1 141 ? 43.423 7.429 -46.108 1.00 88.00 141 LEU A N 1
ATOM 1149 C CA . LEU A 1 141 ? 43.896 8.815 -45.986 1.00 88.00 141 LEU A CA 1
ATOM 1150 C C . LEU A 1 141 ? 45.427 8.955 -45.966 1.00 88.00 141 LEU A C 1
ATOM 1152 O O . LEU A 1 141 ? 45.932 10.068 -46.135 1.00 88.00 141 LEU A O 1
ATOM 1156 N N . ARG A 1 142 ? 46.166 7.879 -45.674 1.00 87.56 142 ARG A N 1
ATOM 1157 C CA . ARG A 1 142 ? 47.632 7.846 -45.779 1.00 87.56 142 ARG A CA 1
ATOM 1158 C C . ARG A 1 142 ? 48.050 7.574 -47.215 1.00 87.56 142 ARG A C 1
ATOM 1160 O O . ARG A 1 142 ? 48.776 8.385 -47.767 1.00 87.56 142 ARG A O 1
ATOM 1167 N N . GLU A 1 143 ? 47.508 6.520 -47.816 1.00 85.81 143 GLU A N 1
ATOM 1168 C CA . GLU A 1 143 ? 47.783 6.132 -49.203 1.00 85.81 143 GLU A CA 1
ATOM 1169 C C . GLU A 1 143 ? 47.494 7.285 -50.175 1.00 85.81 143 GLU A C 1
ATOM 1171 O O . GLU A 1 143 ? 48.373 7.677 -50.934 1.00 85.81 143 GLU A O 1
ATOM 1176 N N . GLY A 1 144 ? 46.331 7.941 -50.060 1.00 85.69 144 GLY A N 1
ATOM 1177 C CA . GLY A 1 144 ? 46.012 9.090 -50.916 1.00 85.69 144 GLY A CA 1
ATOM 1178 C C . GLY A 1 144 ? 46.952 10.290 -50.734 1.00 85.69 144 GLY A C 1
ATOM 1179 O O . GLY A 1 144 ? 47.148 11.068 -51.662 1.00 85.69 144 GLY A O 1
ATOM 1180 N N . ARG A 1 145 ? 47.571 10.436 -49.557 1.00 85.25 145 ARG A N 1
ATOM 1181 C CA . ARG A 1 145 ? 48.545 11.504 -49.287 1.00 85.25 145 ARG A CA 1
ATOM 1182 C C . ARG A 1 145 ? 49.912 11.186 -49.888 1.00 85.25 145 ARG A C 1
ATOM 1184 O O . ARG A 1 145 ? 50.598 12.090 -50.358 1.00 85.25 145 ARG A O 1
ATOM 1191 N N . ASP A 1 146 ? 50.296 9.915 -49.872 1.00 81.06 146 ASP A N 1
ATOM 1192 C CA . ASP A 1 146 ? 51.533 9.438 -50.488 1.00 81.06 146 ASP A CA 1
ATOM 1193 C C . ASP A 1 146 ? 51.446 9.531 -52.025 1.00 81.06 146 ASP A C 1
ATOM 1195 O O . ASP A 1 146 ? 52.410 9.949 -52.670 1.00 81.06 146 ASP A O 1
ATOM 1199 N N . ASP A 1 147 ? 50.269 9.271 -52.604 1.00 79.19 147 ASP A N 1
ATOM 1200 C CA . ASP A 1 147 ? 49.999 9.447 -54.038 1.00 79.19 147 ASP A CA 1
ATOM 1201 C C . ASP A 1 147 ? 50.067 10.922 -54.481 1.00 79.19 147 ASP A C 1
ATOM 1203 O O . ASP A 1 147 ? 50.604 11.238 -55.547 1.00 79.19 147 ASP A O 1
ATOM 1207 N N . GLU A 1 148 ? 49.559 11.852 -53.662 1.00 81.06 148 GLU A N 1
ATOM 1208 C CA . GLU A 1 148 ? 49.682 13.298 -53.906 1.00 81.06 148 GLU A CA 1
ATOM 1209 C C . GLU A 1 148 ? 51.149 13.742 -53.918 1.00 81.06 148 GLU A C 1
ATOM 1211 O O . GLU A 1 148 ? 51.568 14.457 -54.828 1.00 81.06 148 GLU A O 1
ATOM 1216 N N . LEU A 1 149 ? 51.943 13.284 -52.945 1.00 78.00 149 LEU A N 1
ATOM 1217 C CA . LEU A 1 149 ? 53.372 13.596 -52.865 1.00 78.00 149 LEU A CA 1
ATOM 1218 C C . LEU A 1 149 ? 54.160 12.998 -54.038 1.00 78.00 149 LEU A C 1
ATOM 1220 O O . LEU A 1 149 ? 55.069 13.649 -54.552 1.00 78.00 149 LEU A O 1
ATOM 1224 N N . SER A 1 150 ? 53.803 11.793 -54.493 1.00 79.94 150 SER A N 1
ATOM 1225 C CA . SER A 1 150 ? 54.459 11.149 -55.635 1.00 79.94 150 SER A CA 1
ATOM 1226 C C . SER A 1 150 ? 54.159 11.839 -56.970 1.00 79.94 150 SER A C 1
ATOM 1228 O O . SER A 1 150 ? 54.986 11.762 -57.873 1.00 79.94 150 SER A O 1
ATOM 1230 N N . ASN A 1 151 ? 53.015 12.518 -57.106 1.00 79.38 151 ASN A N 1
ATOM 1231 C CA . ASN A 1 151 ? 52.639 13.271 -58.311 1.00 79.38 151 ASN A CA 1
ATOM 1232 C C . ASN A 1 151 ? 53.245 14.689 -58.374 1.00 79.38 151 ASN A C 1
ATOM 1234 O O . ASN A 1 151 ? 53.044 15.398 -59.361 1.00 79.38 151 ASN A O 1
ATOM 1238 N N . MET A 1 152 ? 53.960 15.129 -57.330 1.00 75.62 152 MET A N 1
ATOM 1239 C CA . MET A 1 152 ? 54.655 16.426 -57.290 1.00 75.62 152 MET A CA 1
ATOM 1240 C C . MET A 1 152 ? 56.110 16.378 -57.795 1.00 75.62 152 MET A C 1
ATOM 1242 O O . MET A 1 152 ? 56.768 17.422 -57.833 1.00 75.62 152 MET A O 1
ATOM 1246 N N . HIS A 1 153 ? 56.608 15.200 -58.182 1.00 64.50 153 HIS A N 1
ATOM 1247 C CA . HIS A 1 153 ? 57.929 14.981 -58.780 1.00 64.50 153 HIS A CA 1
ATOM 1248 C C . HIS A 1 153 ? 57.816 14.571 -60.248 1.00 64.50 153 HIS A C 1
ATOM 1250 O O . HIS A 1 153 ? 58.686 15.024 -61.027 1.00 64.50 153 HIS A O 1
#